Protein AF-A0A9E0T4U9-F1 (afdb_monomer_lite)

Secondary structure (DSSP, 8-state):
-BTTB-GGGGGG--HHHHHHHHHHHHHHHHHHHHHHHHHHHHHHH-THHHHHHHHHHH-

Sequence (59 aa):
MAHGHDFSRLGHYTGRQLMLFYRAATAIDRRARAARIADVNLGFAGGKDAQRALRELED

Radius of gyration: 17.37 Å; chains: 1; bounding box: 37×16×43 Å

Structure (mmCIF, N/CA/C/O backbone):
data_AF-A0A9E0T4U9-F1
#
_entry.id   AF-A0A9E0T4U9-F1
#
loop_
_atom_site.group_PDB
_atom_site.id
_atom_site.type_symbol
_atom_site.label_atom_id
_atom_site.label_alt_id
_atom_site.label_comp_id
_atom_site.label_asym_id
_atom_site.label_entity_id
_atom_site.label_seq_id
_atom_site.pdbx_PDB_ins_code
_atom_site.Cartn_x
_atom_site.Cartn_y
_atom_site.Cartn_z
_atom_site.occupancy
_atom_site.B_iso_or_equiv
_atom_site.auth_seq_id
_atom_site.auth_comp_id
_atom_site.auth_asym_id
_atom_site.auth_atom_id
_atom_site.pdbx_PDB_model_num
ATOM 1 N N . MET A 1 1 ? 1.386 -10.874 -14.141 1.00 53.78 1 MET A N 1
ATOM 2 C CA . MET A 1 1 ? 1.564 -9.409 -14.024 1.00 53.78 1 MET A CA 1
ATOM 3 C C . MET A 1 1 ? 1.607 -9.071 -12.548 1.00 53.78 1 MET A C 1
ATOM 5 O O . MET A 1 1 ? 0.663 -9.425 -11.857 1.00 53.78 1 MET A O 1
ATOM 9 N N . ALA A 1 2 ? 2.677 -8.455 -12.050 1.00 58.53 2 ALA A N 1
ATOM 10 C CA . ALA A 1 2 ? 2.688 -7.942 -10.678 1.00 58.53 2 ALA A CA 1
ATOM 11 C C . ALA A 1 2 ? 2.524 -6.424 -10.750 1.00 58.53 2 ALA A C 1
ATOM 13 O O . ALA A 1 2 ? 3.203 -5.766 -11.539 1.00 58.53 2 ALA A O 1
ATOM 14 N N . HIS A 1 3 ? 1.588 -5.880 -9.974 1.00 63.97 3 HIS A N 1
ATOM 15 C CA . HIS A 1 3 ? 1.403 -4.432 -9.827 1.00 63.97 3 HIS A CA 1
ATOM 16 C C . HIS A 1 3 ? 1.235 -3.658 -11.156 1.00 63.97 3 HIS A C 1
ATOM 18 O O . HIS A 1 3 ? 1.724 -2.542 -11.292 1.00 63.97 3 HIS A O 1
ATOM 24 N N . GLY A 1 4 ? 0.558 -4.254 -12.147 1.00 65.31 4 GLY A N 1
ATOM 25 C CA . GLY A 1 4 ? 0.285 -3.620 -13.446 1.00 65.31 4 GLY A CA 1
ATOM 26 C C . GLY A 1 4 ? 1.436 -3.667 -14.456 1.00 65.31 4 GLY A C 1
ATOM 27 O O . GLY A 1 4 ? 1.317 -3.092 -15.536 1.00 65.31 4 GLY A O 1
ATOM 28 N N . HIS A 1 5 ? 2.531 -4.368 -14.147 1.00 70.88 5 HIS A N 1
ATOM 29 C CA . HIS A 1 5 ? 3.662 -4.485 -15.058 1.00 70.88 5 HIS A CA 1
ATOM 30 C C . HIS A 1 5 ? 3.960 -5.929 -15.496 1.00 70.88 5 HIS A C 1
ATOM 32 O O . HIS A 1 5 ? 3.788 -6.903 -14.750 1.00 70.88 5 HIS A O 1
ATOM 38 N N . ASP A 1 6 ? 4.428 -6.046 -16.740 1.00 79.31 6 ASP A N 1
ATOM 39 C CA . ASP A 1 6 ? 4.923 -7.277 -17.347 1.00 79.31 6 ASP A CA 1
ATOM 40 C C . ASP A 1 6 ? 6.447 -7.367 -17.172 1.00 79.31 6 ASP A C 1
ATOM 42 O O . ASP A 1 6 ? 7.214 -6.691 -17.858 1.00 79.31 6 ASP A O 1
ATOM 46 N N . PHE A 1 7 ? 6.881 -8.197 -16.223 1.00 79.62 7 PHE A N 1
ATOM 47 C CA . PHE A 1 7 ? 8.296 -8.376 -15.883 1.00 79.62 7 PHE A CA 1
ATOM 48 C C . PHE A 1 7 ? 9.089 -9.038 -17.013 1.00 79.62 7 PHE A C 1
ATOM 50 O O . PHE A 1 7 ? 10.299 -8.837 -17.099 1.00 79.62 7 PHE A O 1
ATOM 57 N N . SER A 1 8 ? 8.421 -9.772 -17.912 1.00 81.69 8 SER A N 1
ATOM 58 C CA . SER A 1 8 ? 9.078 -10.442 -19.041 1.00 81.69 8 SER A CA 1
ATOM 59 C C . SER A 1 8 ? 9.709 -9.454 -20.032 1.00 81.69 8 SER A C 1
ATOM 61 O O . SER A 1 8 ? 10.630 -9.805 -20.763 1.00 81.69 8 SER A O 1
ATOM 63 N N . ARG A 1 9 ? 9.270 -8.188 -20.018 1.00 83.56 9 ARG A N 1
ATOM 64 C CA . ARG A 1 9 ? 9.737 -7.136 -20.933 1.00 83.56 9 ARG A CA 1
ATOM 65 C C . ARG A 1 9 ? 10.921 -6.331 -20.413 1.00 83.56 9 ARG A C 1
ATOM 67 O O . ARG A 1 9 ? 11.457 -5.518 -21.163 1.00 83.56 9 ARG A O 1
ATOM 74 N N . LEU A 1 10 ? 11.347 -6.542 -19.164 1.00 85.75 10 LEU A N 1
ATOM 75 C CA . LEU A 1 10 ? 12.418 -5.755 -18.540 1.00 85.75 10 LEU A CA 1
ATOM 76 C C . LEU A 1 10 ? 13.727 -5.798 -19.340 1.00 85.75 10 LEU A C 1
ATOM 78 O O . LEU A 1 10 ? 14.399 -4.777 -19.445 1.00 85.75 10 LEU A O 1
ATOM 82 N N . GLY A 1 11 ? 14.046 -6.937 -19.967 1.00 88.75 11 GLY A N 1
ATOM 83 C CA . GLY A 1 11 ? 15.232 -7.087 -20.821 1.00 88.75 11 GLY A CA 1
ATOM 84 C C . GLY A 1 11 ? 15.231 -6.211 -22.083 1.00 88.75 11 GLY A C 1
ATOM 85 O O . GLY A 1 11 ? 16.284 -5.999 -22.673 1.00 88.75 11 GLY A O 1
ATOM 86 N N . HIS A 1 12 ? 14.077 -5.665 -22.477 1.00 91.81 12 HIS A N 1
ATOM 87 C CA . HIS A 1 12 ? 13.922 -4.784 -23.640 1.00 91.81 12 HIS A CA 1
ATOM 88 C C . HIS A 1 12 ? 13.743 -3.306 -23.263 1.00 91.81 12 HIS A C 1
ATOM 90 O O . HIS A 1 12 ? 13.508 -2.469 -24.134 1.00 91.81 12 HIS A O 1
ATOM 96 N N . TYR A 1 13 ? 13.806 -2.960 -21.975 1.00 91.44 13 TYR A N 1
ATOM 97 C CA . TYR A 1 13 ? 13.613 -1.584 -21.530 1.00 91.44 13 TYR A CA 1
ATOM 98 C C . TYR A 1 13 ? 14.885 -0.758 -21.701 1.00 91.44 13 TYR A C 1
ATOM 100 O O . TYR A 1 13 ? 15.989 -1.167 -21.352 1.00 91.44 13 TYR A O 1
ATOM 108 N N . THR A 1 14 ? 14.709 0.477 -22.158 1.00 94.06 14 THR A N 1
ATOM 109 C CA . THR A 1 14 ? 15.739 1.514 -22.046 1.00 94.06 14 THR A CA 1
ATOM 110 C C . THR A 1 14 ? 16.024 1.834 -20.575 1.00 94.06 14 THR A C 1
ATOM 112 O O . THR A 1 14 ? 15.167 1.659 -19.704 1.00 94.06 14 THR A O 1
ATOM 115 N N . GLY A 1 15 ? 17.196 2.408 -20.284 1.00 94.00 15 GLY A N 1
ATOM 116 C CA . GLY A 1 15 ? 17.561 2.797 -18.914 1.00 94.00 15 GLY A CA 1
ATOM 117 C C . GLY A 1 15 ? 16.526 3.710 -18.237 1.00 94.00 15 GLY A C 1
ATOM 118 O O . GLY A 1 15 ? 16.184 3.516 -17.070 1.00 94.00 15 GLY A O 1
ATOM 119 N N . ARG A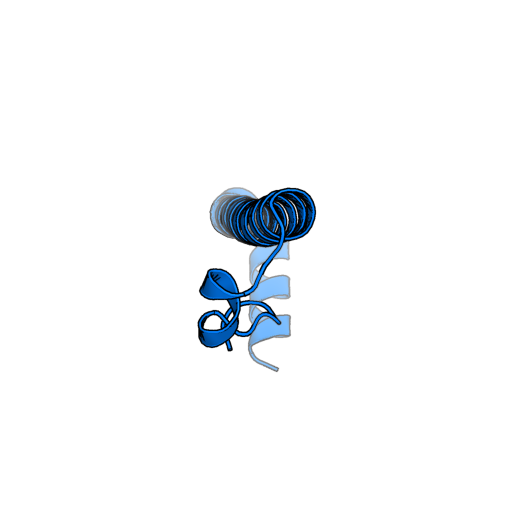 1 16 ? 15.933 4.656 -18.982 1.00 94.50 16 ARG A N 1
ATOM 120 C CA . ARG A 1 16 ? 14.847 5.508 -18.463 1.00 94.50 16 ARG A CA 1
ATOM 121 C C . ARG A 1 16 ? 13.600 4.697 -18.104 1.00 94.50 16 ARG A C 1
ATOM 123 O O . ARG A 1 16 ? 12.987 4.962 -17.072 1.00 94.50 16 ARG A O 1
ATOM 130 N N . GLN A 1 17 ? 13.216 3.728 -18.934 1.00 91.88 17 GLN A N 1
ATOM 131 C CA . GLN A 1 17 ? 12.059 2.865 -18.672 1.00 91.88 17 GLN A CA 1
ATOM 132 C C . GLN A 1 17 ? 12.286 1.975 -17.446 1.00 91.88 17 GLN A C 1
ATOM 134 O O . GLN A 1 17 ? 11.374 1.846 -16.633 1.00 91.88 17 GLN A O 1
ATOM 139 N N . LEU A 1 18 ? 13.500 1.449 -17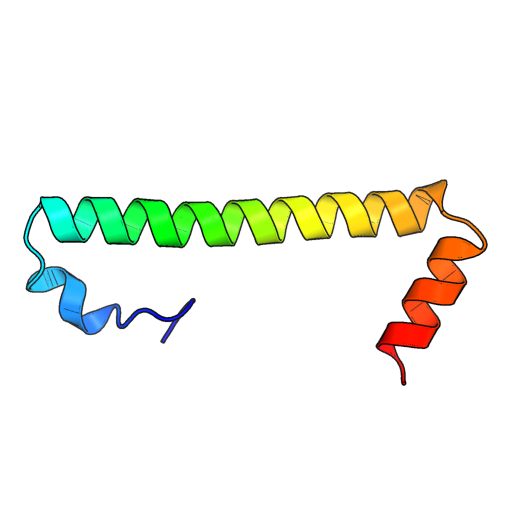.252 1.00 92.50 18 LEU A N 1
ATOM 140 C CA . LEU A 1 18 ? 13.863 0.708 -16.039 1.00 92.50 18 LEU A CA 1
ATOM 141 C C . LEU A 1 18 ? 13.728 1.573 -14.780 1.00 92.50 18 LEU A C 1
ATOM 143 O O . LEU A 1 18 ? 13.133 1.140 -13.795 1.00 92.50 18 LEU A O 1
ATOM 147 N N . MET A 1 19 ? 14.200 2.824 -14.818 1.00 93.62 19 MET A N 1
ATOM 148 C CA . MET A 1 19 ? 14.033 3.737 -13.682 1.00 93.62 19 MET A CA 1
ATOM 149 C C . MET A 1 19 ? 12.564 4.046 -13.382 1.00 93.62 19 MET A C 1
ATOM 151 O O . MET A 1 19 ? 12.170 4.084 -12.216 1.00 93.62 19 MET A O 1
ATOM 155 N N . LEU A 1 20 ? 11.748 4.283 -14.414 1.00 91.56 20 LEU A N 1
ATOM 156 C CA . LEU A 1 20 ? 10.316 4.541 -14.242 1.00 91.56 20 LEU A CA 1
ATOM 157 C C . LEU A 1 20 ? 9.594 3.326 -13.660 1.00 91.56 20 LEU A C 1
ATOM 159 O O . LEU A 1 20 ? 8.821 3.480 -12.717 1.00 91.56 20 LEU A O 1
ATOM 163 N N . PHE A 1 21 ? 9.899 2.132 -14.170 1.00 89.25 21 PHE A N 1
ATOM 164 C CA . PHE 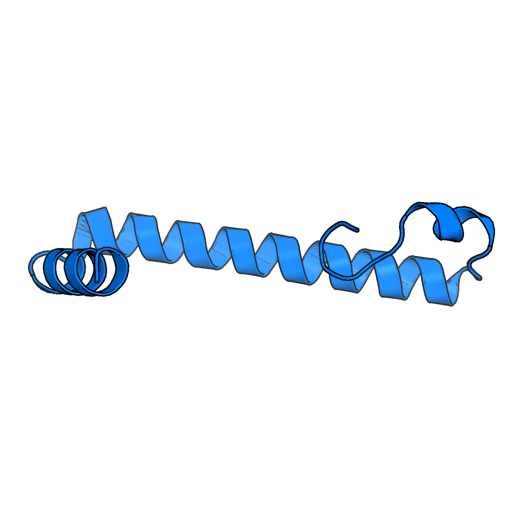A 1 21 ? 9.384 0.874 -13.644 1.00 89.25 21 PHE A CA 1
ATOM 165 C C . PHE A 1 21 ? 9.735 0.711 -12.162 1.00 89.25 21 PHE A C 1
ATOM 167 O O . PHE A 1 21 ? 8.850 0.505 -11.335 1.00 89.25 21 PHE A O 1
ATOM 174 N N . TYR A 1 22 ? 11.012 0.870 -11.806 1.00 90.25 22 TYR A N 1
ATOM 175 C CA . TYR A 1 22 ? 11.467 0.705 -10.427 1.00 90.25 22 TYR A CA 1
ATOM 176 C C . TYR A 1 22 ? 10.787 1.697 -9.475 1.00 90.25 22 TYR A C 1
ATOM 178 O O . TYR A 1 22 ? 10.338 1.323 -8.389 1.00 90.25 22 TYR A O 1
ATOM 186 N N . ARG A 1 23 ? 10.652 2.962 -9.892 1.00 92.62 23 ARG A N 1
ATOM 187 C CA . ARG A 1 23 ? 9.949 3.993 -9.114 1.00 92.62 23 ARG A CA 1
ATOM 188 C C . ARG A 1 23 ? 8.477 3.649 -8.910 1.00 92.62 23 ARG A C 1
ATOM 190 O O . ARG A 1 23 ? 7.990 3.793 -7.792 1.00 92.62 23 ARG A O 1
ATOM 197 N N . ALA A 1 24 ? 7.788 3.190 -9.954 1.00 90.12 24 ALA A N 1
ATOM 198 C CA . ALA A 1 24 ? 6.388 2.787 -9.867 1.00 90.12 24 ALA A CA 1
ATOM 199 C C . ALA A 1 24 ? 6.208 1.590 -8.922 1.00 90.12 24 ALA A C 1
ATOM 201 O O . ALA A 1 24 ? 5.413 1.670 -7.985 1.00 90.12 24 ALA A O 1
ATOM 202 N N . ALA A 1 25 ? 7.013 0.537 -9.093 1.00 89.12 25 ALA A N 1
ATOM 203 C CA . ALA A 1 25 ? 6.994 -0.639 -8.227 1.00 89.12 25 ALA A CA 1
ATOM 204 C C . ALA A 1 25 ? 7.248 -0.266 -6.755 1.00 89.12 25 ALA A C 1
ATOM 206 O O . ALA A 1 25 ? 6.489 -0.653 -5.868 1.00 89.12 25 ALA A O 1
ATOM 207 N N . THR A 1 26 ? 8.254 0.576 -6.500 1.00 91.81 26 THR A N 1
ATOM 208 C CA . THR A 1 26 ? 8.590 1.042 -5.146 1.00 91.81 26 THR A CA 1
ATOM 209 C C . THR A 1 26 ? 7.480 1.904 -4.540 1.00 91.81 26 THR A C 1
ATOM 211 O O . THR A 1 26 ? 7.206 1.820 -3.345 1.00 91.81 26 THR A O 1
ATOM 214 N N . ALA A 1 27 ? 6.828 2.754 -5.337 1.00 92.38 27 ALA A N 1
ATOM 215 C CA . ALA A 1 27 ? 5.720 3.578 -4.862 1.00 92.38 27 ALA A CA 1
ATOM 216 C C . ALA A 1 27 ? 4.514 2.725 -4.444 1.00 92.38 27 ALA A C 1
ATOM 218 O O . ALA A 1 27 ? 3.874 3.027 -3.438 1.00 92.38 27 ALA A O 1
ATOM 219 N N . ILE A 1 28 ? 4.225 1.654 -5.187 1.00 90.44 28 ILE A N 1
ATOM 220 C CA . ILE A 1 28 ? 3.149 0.713 -4.860 1.00 90.44 28 ILE A CA 1
ATOM 221 C C . ILE A 1 28 ? 3.467 -0.033 -3.561 1.00 90.44 28 ILE A C 1
ATOM 223 O O . ILE A 1 28 ? 2.624 -0.056 -2.665 1.00 90.44 28 ILE A O 1
ATOM 227 N N . ASP A 1 29 ? 4.689 -0.550 -3.409 1.00 91.69 29 ASP A N 1
ATOM 228 C CA . ASP A 1 29 ? 5.110 -1.226 -2.174 1.00 91.69 29 ASP A CA 1
ATOM 229 C C . ASP A 1 29 ? 5.033 -0.298 -0.949 1.00 91.69 29 ASP A C 1
ATOM 231 O O . ASP A 1 29 ? 4.461 -0.650 0.085 1.00 91.69 29 ASP A O 1
ATOM 235 N N . ARG A 1 30 ? 5.503 0.949 -1.085 1.00 94.81 30 ARG A N 1
ATOM 236 C CA . ARG A 1 30 ? 5.404 1.959 -0.020 1.00 94.81 30 ARG A CA 1
ATOM 237 C C . ARG A 1 30 ? 3.960 2.257 0.369 1.00 94.81 30 ARG A C 1
ATOM 239 O O . ARG A 1 30 ? 3.680 2.372 1.559 1.00 94.81 30 ARG A O 1
ATOM 246 N N . ARG A 1 31 ? 3.046 2.365 -0.602 1.00 94.88 31 ARG A N 1
ATOM 247 C CA . ARG A 1 31 ? 1.611 2.565 -0.333 1.00 94.88 31 ARG A CA 1
ATOM 248 C C . ARG A 1 31 ? 1.010 1.367 0.394 1.00 94.88 31 ARG A C 1
ATOM 250 O O . ARG A 1 31 ? 0.328 1.567 1.390 1.00 94.88 31 ARG A O 1
ATOM 257 N N . ALA A 1 32 ? 1.321 0.145 -0.037 1.00 93.75 32 ALA A N 1
ATOM 258 C CA . ALA A 1 32 ? 0.865 -1.068 0.640 1.00 93.75 32 ALA A CA 1
ATOM 259 C C . ALA A 1 32 ? 1.406 -1.159 2.077 1.00 93.75 32 ALA A C 1
ATOM 261 O O . ALA A 1 32 ? 0.692 -1.536 3.004 1.00 93.75 32 ALA A O 1
ATOM 262 N N . ARG A 1 33 ? 2.668 -0.772 2.300 1.00 95.69 33 ARG A N 1
ATOM 263 C CA . ARG A 1 33 ? 3.248 -0.698 3.647 1.00 95.69 33 ARG A CA 1
ATOM 264 C C . ARG A 1 33 ? 2.584 0.379 4.506 1.00 95.69 33 ARG A C 1
ATOM 266 O O . ARG A 1 33 ? 2.314 0.108 5.669 1.00 95.69 33 ARG A O 1
ATOM 273 N N . ALA A 1 34 ? 2.315 1.559 3.951 1.00 97.19 34 ALA A N 1
ATOM 274 C CA . ALA A 1 34 ? 1.620 2.630 4.658 1.00 97.19 34 ALA A CA 1
ATOM 275 C C . ALA A 1 34 ? 0.191 2.222 5.048 1.00 97.19 34 ALA A C 1
ATOM 277 O O . ALA A 1 34 ? -0.188 2.432 6.196 1.00 97.19 34 ALA A O 1
ATOM 278 N N . ALA A 1 35 ? -0.550 1.579 4.138 1.00 95.56 35 ALA A N 1
ATOM 279 C CA . ALA A 1 35 ? -1.878 1.03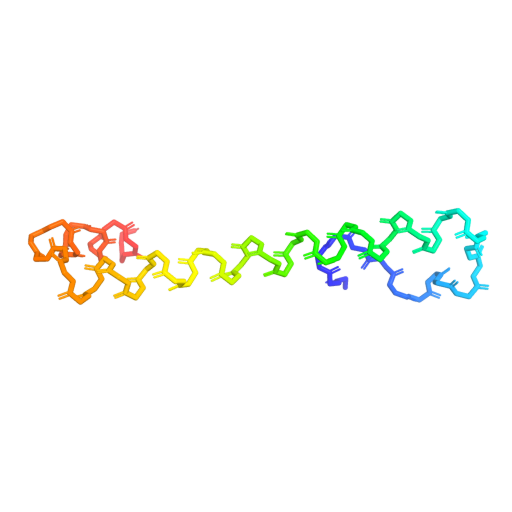4 4.417 1.00 95.56 35 ALA A CA 1
ATOM 280 C C . ALA A 1 35 ? -1.834 0.045 5.589 1.00 95.56 35 ALA A C 1
ATOM 282 O O . ALA A 1 35 ? -2.498 0.268 6.590 1.00 95.56 35 ALA A O 1
ATOM 283 N N . ARG A 1 36 ? -0.924 -0.940 5.557 1.00 95.44 36 ARG A N 1
ATOM 284 C CA . ARG A 1 36 ? -0.761 -1.891 6.672 1.00 95.44 36 ARG A CA 1
ATOM 285 C C . ARG A 1 36 ? -0.442 -1.222 8.008 1.00 95.44 36 ARG A C 1
ATOM 287 O O . ARG A 1 36 ? -0.940 -1.656 9.038 1.00 95.44 36 ARG A O 1
ATOM 294 N N . ILE A 1 37 ? 0.409 -0.193 8.016 1.00 96.44 37 ILE A N 1
ATOM 295 C CA . ILE A 1 37 ? 0.710 0.558 9.246 1.00 96.44 37 ILE A CA 1
ATOM 296 C C . ILE A 1 37 ? -0.556 1.247 9.766 1.00 96.44 37 ILE A C 1
ATOM 298 O O . ILE A 1 37 ? -0.810 1.211 10.969 1.00 96.44 37 ILE A O 1
ATOM 302 N N . ALA A 1 38 ? -1.349 1.847 8.875 1.00 95.62 38 ALA A N 1
ATOM 303 C CA . ALA A 1 38 ? -2.616 2.469 9.235 1.00 95.62 38 ALA A CA 1
ATOM 304 C C . ALA A 1 38 ? -3.619 1.437 9.770 1.00 95.62 38 ALA A C 1
ATOM 306 O O . ALA A 1 38 ? -4.206 1.684 10.818 1.00 95.62 38 ALA A O 1
ATOM 307 N N . ASP A 1 39 ? -3.743 0.274 9.129 1.00 95.19 39 ASP A N 1
ATOM 308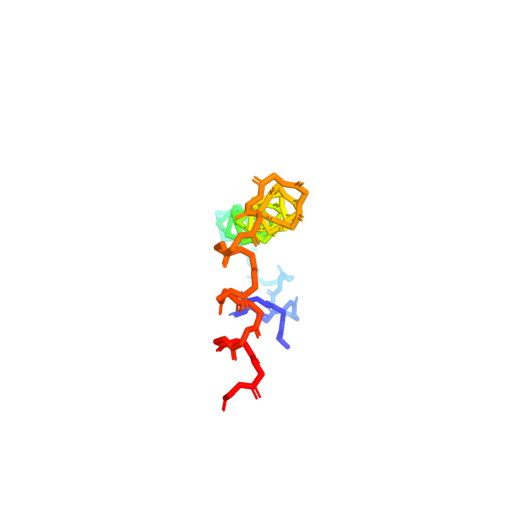 C CA . ASP A 1 39 ? -4.642 -0.806 9.550 1.00 95.19 39 ASP A CA 1
ATOM 309 C C . ASP A 1 39 ? -4.258 -1.353 10.930 1.00 95.19 39 ASP A C 1
ATOM 311 O O . ASP A 1 39 ? -5.109 -1.509 11.802 1.00 95.19 39 ASP A O 1
ATOM 315 N N . VAL A 1 40 ? -2.962 -1.585 11.171 1.00 95.94 40 VAL A N 1
ATOM 316 C CA . VAL A 1 40 ? -2.458 -2.024 12.483 1.00 95.94 40 VAL A CA 1
ATOM 317 C C . VAL A 1 40 ? -2.726 -0.966 13.548 1.00 95.94 40 VAL A C 1
ATOM 319 O O . VAL A 1 40 ? -3.186 -1.296 14.640 1.00 95.94 40 VAL A O 1
ATOM 322 N N . ASN A 1 41 ? -2.469 0.306 13.241 1.00 95.75 41 ASN A N 1
ATOM 323 C CA . ASN A 1 41 ? -2.744 1.396 14.169 1.00 95.75 41 ASN A CA 1
ATOM 324 C C . ASN A 1 41 ? -4.246 1.525 14.460 1.00 95.75 41 ASN A C 1
ATOM 326 O O . ASN A 1 41 ? -4.634 1.713 15.610 1.00 95.75 41 ASN A O 1
ATOM 330 N N . LEU A 1 42 ? -5.092 1.375 13.438 1.00 96.25 42 LEU A N 1
ATOM 331 C CA . LEU A 1 42 ? -6.542 1.374 13.583 1.00 96.25 42 LEU A CA 1
ATOM 332 C C . LEU A 1 42 ? -6.995 0.198 14.454 1.00 96.25 42 LEU A C 1
ATOM 334 O O . LEU A 1 42 ? -7.770 0.404 15.378 1.00 96.25 42 LEU A O 1
ATOM 338 N N . GLY A 1 43 ? -6.470 -1.008 14.239 1.00 94.0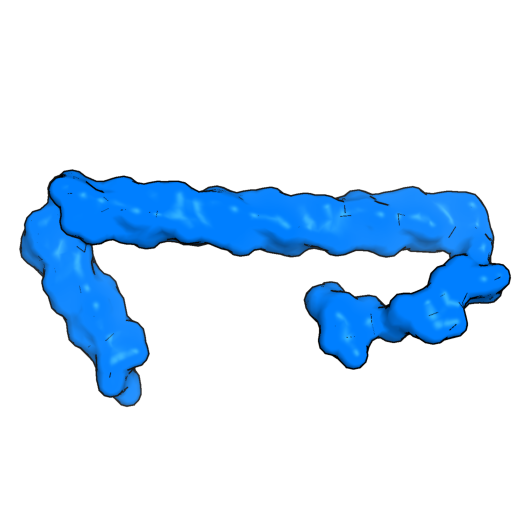6 43 GLY A N 1
ATOM 339 C CA . GLY A 1 43 ? -6.776 -2.169 15.076 1.00 94.06 43 GLY A CA 1
ATOM 340 C C . GLY A 1 43 ? -6.332 -2.003 16.533 1.00 94.06 43 GLY A C 1
ATOM 341 O O . GLY A 1 43 ? -7.052 -2.404 17.444 1.00 94.06 43 GLY A O 1
ATOM 342 N N . PHE A 1 44 ? -5.174 -1.381 16.765 1.00 94.69 44 PHE A N 1
ATOM 343 C CA . PHE A 1 44 ? -4.619 -1.200 18.108 1.00 94.69 44 PHE A CA 1
ATOM 344 C C . PHE A 1 44 ? -5.288 -0.061 18.893 1.00 94.69 44 PHE A C 1
ATOM 346 O O . PHE A 1 44 ? -5.599 -0.224 20.070 1.00 94.69 44 PHE A O 1
ATOM 353 N N . ALA A 1 45 ? -5.510 1.091 18.254 1.00 93.81 45 ALA A N 1
ATOM 354 C CA . ALA A 1 45 ? -5.953 2.321 18.917 1.00 93.81 45 ALA A CA 1
ATOM 355 C C . ALA A 1 45 ? -7.365 2.788 18.513 1.00 93.81 45 ALA A C 1
ATOM 357 O O . ALA A 1 45 ? -7.898 3.716 19.117 1.00 93.81 45 ALA A O 1
ATOM 358 N N . GLY A 1 46 ? -7.987 2.180 17.500 1.00 89.38 46 GLY A N 1
ATOM 359 C CA . GLY A 1 46 ? -9.215 2.685 16.874 1.00 89.38 46 GLY A CA 1
ATOM 360 C C . GLY A 1 46 ? -10.530 2.284 17.543 1.00 89.38 46 GLY A C 1
ATOM 361 O O . GLY A 1 46 ? -11.571 2.845 17.208 1.00 89.38 46 GLY A O 1
ATOM 362 N N . GLY A 1 47 ? -10.535 1.326 18.476 1.00 93.38 47 GLY A N 1
ATOM 363 C CA . GLY A 1 47 ? -11.731 0.950 19.244 1.00 93.38 47 GLY A CA 1
ATOM 364 C C . GLY A 1 47 ? -12.975 0.690 18.375 1.00 93.38 47 GLY A C 1
ATOM 365 O O . GLY A 1 47 ? -13.011 -0.250 17.582 1.00 93.38 47 GLY A O 1
ATOM 366 N N . LYS A 1 48 ? -14.012 1.531 18.513 1.00 94.19 48 LYS A N 1
ATOM 367 C CA . LYS A 1 48 ? -15.267 1.412 17.740 1.00 94.19 48 LYS A CA 1
ATOM 368 C C . LYS A 1 48 ? -15.077 1.641 16.236 1.00 94.19 48 LYS A C 1
ATOM 370 O O . LYS A 1 48 ? -15.808 1.044 15.446 1.00 94.19 48 LYS A O 1
ATOM 375 N N . ASP A 1 49 ? -14.113 2.470 15.838 1.00 93.56 49 ASP A N 1
ATOM 376 C CA . ASP A 1 49 ? -13.812 2.721 14.425 1.00 93.56 49 ASP A CA 1
ATOM 377 C C . ASP A 1 49 ? -13.157 1.501 13.774 1.00 93.56 49 ASP A C 1
ATOM 379 O O . ASP A 1 49 ? -13.479 1.177 12.634 1.00 93.56 49 ASP A O 1
ATOM 383 N N . ALA A 1 50 ? -12.336 0.757 14.522 1.00 94.31 50 ALA A N 1
ATOM 384 C CA . ALA A 1 50 ? -11.783 -0.518 14.066 1.00 94.31 50 ALA A CA 1
ATOM 385 C C . ALA A 1 50 ? -12.887 -1.557 13.818 1.00 94.31 50 ALA A C 1
ATOM 387 O O . ALA A 1 50 ? -12.895 -2.225 12.791 1.00 94.31 50 ALA A O 1
ATOM 388 N N . GLN A 1 51 ? -13.870 -1.651 14.723 1.00 93.12 51 GLN A N 1
ATOM 389 C CA . GLN A 1 51 ? -15.024 -2.540 14.541 1.00 93.12 51 GLN A CA 1
ATOM 390 C C . GLN A 1 51 ? -15.891 -2.150 13.339 1.00 93.12 51 GLN A C 1
ATOM 392 O O . GLN A 1 51 ? -16.465 -3.024 12.696 1.00 93.12 51 GLN A O 1
ATOM 397 N N . ARG A 1 52 ? -16.033 -0.849 13.052 1.00 94.19 52 ARG A N 1
ATOM 398 C CA . ARG A 1 52 ? -16.752 -0.379 11.860 1.00 94.19 52 ARG A CA 1
ATOM 399 C C . ARG A 1 52 ? -15.995 -0.754 10.587 1.00 94.19 52 ARG A C 1
ATOM 401 O O . ARG A 1 52 ? -16.604 -1.352 9.714 1.00 94.19 52 ARG A O 1
ATOM 408 N N . ALA A 1 53 ? -14.693 -0.480 10.535 1.00 91.50 53 ALA A N 1
ATOM 409 C CA . ALA A 1 53 ? -13.855 -0.834 9.393 1.00 91.50 53 ALA A CA 1
ATOM 410 C C . ALA A 1 53 ? -13.836 -2.348 9.122 1.00 91.50 53 ALA A C 1
ATOM 412 O O . ALA A 1 53 ? -13.860 -2.755 7.970 1.00 91.50 53 ALA A O 1
ATOM 413 N N . LEU A 1 54 ? -13.841 -3.188 10.167 1.00 93.38 54 LEU A N 1
ATOM 414 C CA . LEU A 1 54 ? -13.944 -4.643 10.003 1.00 93.38 54 LEU A CA 1
ATOM 415 C C . LEU A 1 54 ? -15.267 -5.065 9.358 1.00 93.38 54 LEU A C 1
ATOM 417 O O . LEU A 1 54 ? -15.243 -5.845 8.417 1.00 93.38 54 LEU A O 1
ATOM 421 N N . ARG A 1 55 ? -16.400 -4.511 9.810 1.00 94.75 55 ARG A N 1
ATOM 422 C CA . ARG A 1 55 ? -17.709 -4.807 9.203 1.00 94.75 55 ARG A CA 1
ATOM 423 C C . ARG A 1 55 ? -17.761 -4.404 7.730 1.00 94.75 55 ARG A C 1
ATOM 425 O O . ARG A 1 55 ? -18.191 -5.194 6.909 1.00 94.75 55 ARG A O 1
ATOM 432 N N . GLU A 1 56 ? -17.246 -3.222 7.394 1.00 94.44 56 GLU A N 1
ATOM 433 C CA . GLU A 1 56 ? -17.184 -2.737 6.005 1.00 94.44 56 GLU A CA 1
ATOM 434 C C . GLU A 1 56 ? -16.328 -3.620 5.076 1.00 94.44 56 GLU A C 1
ATOM 436 O O . GLU A 1 56 ? -16.483 -3.538 3.863 1.00 94.44 56 GLU A O 1
ATOM 441 N N . LEU A 1 57 ? -15.409 -4.428 5.618 1.00 92.31 57 LEU A N 1
ATOM 442 C CA . LEU A 1 57 ? -14.583 -5.364 4.844 1.00 92.31 57 LEU A CA 1
ATOM 443 C C . LEU A 1 57 ? -15.203 -6.765 4.716 1.00 92.31 57 LEU A C 1
ATOM 445 O O . LEU A 1 57 ? -14.744 -7.546 3.882 1.00 92.31 57 LEU A O 1
ATOM 449 N N . GLU A 1 58 ? -16.168 -7.106 5.571 1.00 90.25 58 GLU A N 1
ATOM 450 C CA . GLU A 1 58 ? -16.847 -8.409 5.594 1.00 90.25 58 GLU A CA 1
ATOM 451 C C . GLU A 1 58 ? -18.141 -8.424 4.757 1.00 90.25 58 GLU A C 1
ATOM 453 O O . GLU A 1 58 ? -18.606 -9.511 4.403 1.00 90.25 58 GLU A O 1
ATOM 458 N N . ASP A 1 59 ? -18.678 -7.243 4.424 1.00 72.25 59 ASP A N 1
ATOM 459 C CA . ASP A 1 59 ? -19.837 -7.018 3.542 1.00 72.25 59 ASP A CA 1
ATOM 460 C C . ASP A 1 59 ? -19.448 -6.946 2.047 1.00 72.25 59 ASP A C 1
ATOM 462 O O . ASP A 1 59 ? -20.218 -7.477 1.208 1.00 72.25 59 ASP A O 1
#

Foldseek 3Di:
DPQPDDPVCCVVDDPVRVVVVVVSVVVVVVVVVVVVVVLVCCVVPVVVNNVVVVVVVVD

pLDDT: mean 89.33, std 9.49, range [53.78, 97.19]